Protein AF-X0Y9Y1-F1 (afdb_monomer)

Organism: NCBI:txid412755

Structure (mmCIF, N/CA/C/O backbone):
data_AF-X0Y9Y1-F1
#
_entry.id   AF-X0Y9Y1-F1
#
loop_
_atom_site.group_PDB
_atom_site.id
_atom_site.type_symbol
_atom_site.label_atom_id
_atom_site.label_alt_id
_atom_site.label_comp_id
_atom_site.label_asym_id
_atom_site.label_entity_id
_atom_site.label_seq_id
_atom_site.pdbx_PDB_ins_code
_atom_site.Cartn_x
_atom_site.Cartn_y
_atom_site.Cartn_z
_atom_site.occupancy
_atom_site.B_iso_or_equiv
_atom_site.auth_seq_id
_atom_site.auth_comp_id
_atom_site.auth_asym_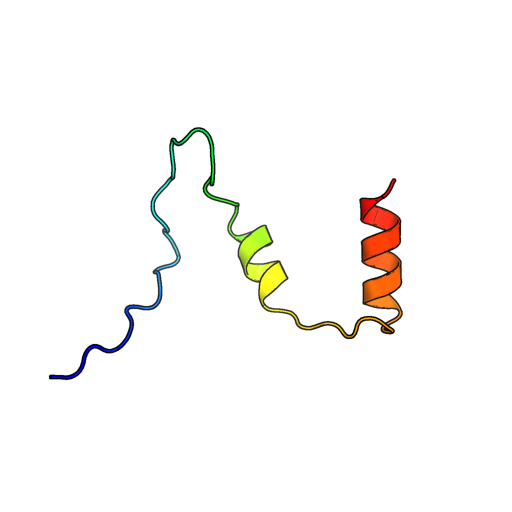id
_atom_site.auth_atom_id
_atom_site.pdbx_PDB_model_num
ATOM 1 N N . MET A 1 1 ? 18.716 -18.509 22.244 1.00 44.34 1 MET A N 1
ATOM 2 C CA . MET A 1 1 ? 17.272 -18.833 22.240 1.00 44.34 1 MET A CA 1
ATOM 3 C C . MET A 1 1 ? 16.666 -18.266 20.965 1.00 44.34 1 MET A C 1
ATOM 5 O O . MET A 1 1 ? 16.841 -17.086 20.703 1.00 44.34 1 MET A O 1
ATOM 9 N N . ASN A 1 2 ? 16.050 -19.125 20.149 1.00 49.84 2 ASN A N 1
ATOM 10 C CA . ASN A 1 2 ? 15.469 -18.796 18.844 1.00 49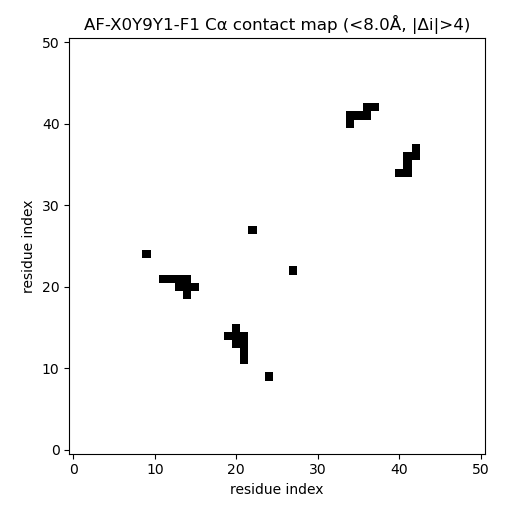.84 2 ASN A CA 1
ATOM 11 C C . ASN A 1 2 ? 14.238 -17.889 18.995 1.00 49.84 2 ASN A C 1
ATOM 13 O O . ASN A 1 2 ? 13.155 -18.375 19.315 1.00 49.84 2 ASN A O 1
ATOM 17 N N . THR A 1 3 ? 14.363 -16.602 18.691 1.00 58.72 3 THR A N 1
ATOM 18 C CA . THR A 1 3 ? 13.214 -15.719 18.461 1.00 58.72 3 THR A CA 1
ATOM 19 C C . THR A 1 3 ? 12.895 -15.711 16.969 1.00 58.72 3 THR A C 1
ATOM 21 O O . THR A 1 3 ? 13.207 -14.766 16.249 1.00 58.72 3 THR A O 1
ATOM 24 N N . LYS A 1 4 ? 12.284 -16.794 16.464 1.00 58.31 4 LYS A N 1
ATOM 25 C CA . LYS A 1 4 ? 11.702 -16.747 15.114 1.00 58.31 4 LYS A CA 1
ATOM 26 C C . LYS A 1 4 ? 10.691 -15.591 15.092 1.00 58.31 4 LYS A C 1
ATOM 28 O O . LYS A 1 4 ? 9.803 -15.584 15.951 1.00 58.31 4 LYS A O 1
ATOM 33 N N . PRO A 1 5 ? 10.810 -14.615 14.176 1.00 57.09 5 PRO A N 1
ATOM 34 C CA . PRO A 1 5 ? 9.864 -13.515 14.110 1.00 57.09 5 PRO A CA 1
ATOM 35 C C . PRO A 1 5 ? 8.476 -14.099 13.860 1.00 57.09 5 PRO A C 1
ATOM 37 O O . PRO A 1 5 ? 8.261 -14.879 12.930 1.00 57.09 5 PRO A O 1
ATOM 40 N N . LYS A 1 6 ? 7.538 -13.778 14.750 1.00 57.44 6 LYS A N 1
ATOM 41 C CA . LYS A 1 6 ? 6.150 -14.207 14.630 1.00 57.44 6 LYS A CA 1
ATOM 42 C C . LYS A 1 6 ? 5.547 -13.465 13.441 1.00 57.44 6 LYS A C 1
ATOM 44 O O . LYS A 1 6 ? 5.220 -12.288 13.561 1.00 57.44 6 LYS A O 1
ATOM 49 N N . ILE A 1 7 ? 5.438 -14.147 12.303 1.00 58.59 7 ILE A N 1
ATOM 50 C CA . ILE A 1 7 ? 4.761 -13.612 11.120 1.00 58.59 7 ILE A CA 1
ATOM 51 C C . ILE A 1 7 ? 3.312 -13.297 11.533 1.00 58.59 7 ILE A C 1
ATOM 53 O O . ILE A 1 7 ? 2.658 -14.174 12.115 1.00 58.59 7 ILE A O 1
ATOM 57 N N . PRO A 1 8 ? 2.813 -12.066 11.320 1.00 57.00 8 PRO A N 1
ATOM 58 C CA . PRO A 1 8 ? 1.453 -11.705 11.692 1.00 57.00 8 PRO A CA 1
ATOM 59 C C . PRO A 1 8 ? 0.439 -12.637 11.022 1.00 57.00 8 PRO A C 1
ATOM 61 O O . PRO A 1 8 ? 0.507 -12.914 9.827 1.00 57.00 8 PRO A O 1
ATOM 64 N N . ASN A 1 9 ? -0.492 -13.158 11.822 1.00 62.94 9 ASN A N 1
ATOM 65 C CA . ASN A 1 9 ? -1.631 -13.925 11.327 1.00 62.94 9 ASN A CA 1
ATOM 66 C C . ASN A 1 9 ? -2.570 -12.990 10.537 1.00 62.94 9 ASN A C 1
ATOM 68 O O . ASN A 1 9 ? -2.639 -11.806 10.841 1.00 62.94 9 ASN A O 1
ATOM 72 N N . TRP A 1 10 ? -3.367 -13.515 9.600 1.00 63.12 10 TRP A N 1
ATOM 73 C CA . TRP A 1 10 ? -4.272 -12.738 8.729 1.00 63.12 10 TRP A CA 1
ATOM 74 C C . TRP A 1 10 ? -5.274 -11.825 9.469 1.00 63.12 10 TRP A C 1
ATOM 76 O O . TRP A 1 10 ? -5.863 -10.932 8.860 1.00 63.12 10 TRP A O 1
ATOM 86 N N . LYS A 1 11 ? -5.473 -12.048 10.775 1.00 67.56 11 LYS A N 1
ATOM 87 C CA . LYS A 1 11 ? -6.166 -11.144 11.699 1.00 67.56 11 LYS A CA 1
ATOM 88 C C . LYS A 1 11 ? -5.156 -10.272 12.440 1.00 67.56 11 LYS A C 1
ATOM 90 O O . LYS A 1 11 ? -4.848 -10.523 13.608 1.00 67.56 11 LYS A O 1
ATOM 95 N N . ASP A 1 12 ? -4.659 -9.243 11.767 1.00 76.06 12 ASP A N 1
ATOM 96 C CA . ASP A 1 12 ? -3.967 -8.160 12.460 1.00 76.06 12 ASP A CA 1
ATOM 97 C C . ASP A 1 12 ? -4.897 -7.519 13.499 1.00 76.06 12 ASP A C 1
ATOM 99 O O . ASP A 1 12 ? -6.122 -7.503 13.338 1.00 76.06 12 ASP A O 1
ATOM 103 N N . LYS A 1 13 ? -4.320 -6.982 14.579 1.00 83.62 13 LYS A N 1
ATOM 104 C CA . LYS A 1 13 ? -5.098 -6.220 15.563 1.00 83.62 13 LYS A CA 1
ATOM 105 C C . LYS A 1 13 ? -5.727 -5.005 14.876 1.00 83.62 13 LYS A C 1
ATOM 107 O O . LYS A 1 13 ? -5.073 -4.328 14.081 1.00 83.62 13 LYS A O 1
ATOM 112 N N . ILE A 1 14 ? -6.990 -4.732 15.195 1.00 89.50 14 ILE A N 1
ATOM 113 C CA . ILE A 1 14 ? -7.670 -3.525 14.724 1.00 89.50 14 ILE A CA 1
ATOM 114 C C . ILE A 1 14 ? -7.133 -2.338 15.530 1.00 89.50 14 ILE A C 1
ATOM 116 O O . ILE A 1 14 ? -7.172 -2.349 16.760 1.00 89.50 14 ILE A O 1
ATOM 120 N N . LEU A 1 15 ? -6.588 -1.345 14.830 1.00 90.44 15 LEU A N 1
ATOM 121 C CA . LEU A 1 15 ? -6.030 -0.125 15.393 1.00 90.44 15 LEU A CA 1
ATOM 122 C C . LEU A 1 15 ? -7.113 0.954 15.407 1.00 90.44 15 LEU A C 1
ATOM 124 O O . LEU A 1 15 ? -7.446 1.522 14.370 1.00 90.44 15 LEU A O 1
ATOM 128 N N . PHE A 1 16 ? -7.637 1.238 16.598 1.00 92.44 16 PHE A N 1
ATOM 129 C CA . PHE A 1 16 ? -8.528 2.371 16.867 1.00 92.44 16 PHE A CA 1
ATOM 130 C C . PHE A 1 16 ? -7.713 3.582 17.343 1.00 92.44 16 PHE A C 1
ATOM 132 O O . PHE A 1 16 ? -7.891 4.073 18.455 1.00 92.44 16 PHE A O 1
ATOM 139 N N . THR A 1 17 ? -6.742 4.004 16.536 1.00 90.50 17 THR A N 1
ATOM 140 C CA . THR A 1 17 ? -5.858 5.142 16.833 1.00 90.50 17 THR A CA 1
ATOM 141 C C . THR A 1 17 ? -6.189 6.313 15.897 1.00 90.50 17 THR A C 1
ATOM 143 O O . THR A 1 17 ? -6.820 6.101 14.864 1.00 90.50 17 THR A O 1
ATOM 146 N N . PRO A 1 18 ? -5.736 7.545 16.186 1.00 96.19 18 PRO A N 1
ATOM 147 C CA . PRO A 1 18 ? -5.767 8.639 15.206 1.00 96.19 18 PRO A CA 1
ATOM 148 C C . PRO A 1 18 ? -4.890 8.390 13.962 1.00 96.19 18 PRO A C 1
ATOM 150 O O . PRO A 1 18 ? -5.000 9.105 12.972 1.00 96.19 18 PRO A O 1
ATOM 153 N N . GLY A 1 19 ? -4.005 7.393 14.019 1.00 92.50 19 GLY A N 1
ATOM 154 C CA . GLY A 1 19 ? -3.056 7.023 12.976 1.00 92.50 19 GLY A CA 1
ATOM 155 C C . GLY A 1 19 ? -1.791 6.417 13.600 1.00 92.50 19 GLY A C 1
ATOM 156 O O . GLY A 1 19 ? -1.317 6.941 14.611 1.00 92.50 19 GLY A O 1
ATOM 157 N N . PRO A 1 20 ? -1.226 5.324 13.044 1.00 92.44 20 PRO A N 1
ATOM 158 C CA . PRO A 1 20 ? -1.657 4.577 11.854 1.00 92.44 20 PRO A CA 1
ATOM 159 C C . PRO A 1 20 ? -2.887 3.676 12.090 1.00 92.44 20 PRO A C 1
ATOM 161 O O . PRO A 1 20 ? -3.082 3.150 13.184 1.00 92.44 20 PRO A O 1
ATOM 164 N N . LEU A 1 21 ? -3.684 3.466 11.036 1.00 93.44 21 LEU A N 1
ATOM 165 C CA . LEU A 1 21 ? -4.910 2.652 11.044 1.00 93.44 21 LEU A CA 1
ATOM 166 C C . LEU A 1 21 ? -4.676 1.237 10.490 1.00 93.44 21 LEU A C 1
ATOM 168 O O . LEU A 1 21 ? -3.736 0.993 9.732 1.00 93.44 21 LEU A O 1
ATOM 172 N N . THR A 1 22 ? -5.577 0.303 10.806 1.00 90.56 22 THR A N 1
ATOM 173 C CA . THR A 1 22 ? -5.587 -1.025 10.170 1.00 90.56 22 THR A CA 1
ATOM 174 C C . THR A 1 22 ? -6.165 -0.934 8.758 1.00 90.56 22 THR A C 1
ATOM 176 O O . THR A 1 22 ? -7.355 -0.687 8.587 1.00 90.56 22 THR A O 1
ATOM 179 N N . THR A 1 23 ? -5.337 -1.184 7.741 1.00 91.00 23 THR A N 1
ATOM 180 C CA . THR A 1 23 ? -5.767 -1.273 6.335 1.00 91.00 23 THR A CA 1
ATOM 181 C C . THR A 1 23 ? -6.429 -2.617 6.008 1.00 91.00 23 THR A C 1
ATOM 183 O O . THR A 1 23 ? -6.258 -3.612 6.727 1.00 91.00 23 THR A O 1
ATOM 186 N N . SER A 1 24 ? -7.186 -2.661 4.905 1.00 90.50 24 SER A N 1
ATOM 187 C CA . SER A 1 24 ? -7.852 -3.879 4.433 1.00 90.50 24 SER A CA 1
ATOM 188 C C . SER A 1 24 ? -6.852 -4.968 4.015 1.00 90.50 24 SER A C 1
ATOM 190 O O . SER A 1 24 ? -5.682 -4.710 3.719 1.00 90.50 24 SER A O 1
ATOM 192 N N . ARG A 1 25 ? -7.329 -6.218 3.946 1.00 89.12 25 ARG A N 1
ATOM 193 C CA . ARG A 1 25 ? -6.520 -7.351 3.469 1.00 89.12 25 ARG A CA 1
ATOM 194 C C . ARG A 1 25 ? -6.041 -7.149 2.027 1.00 89.12 25 ARG A C 1
ATOM 196 O O . ARG A 1 25 ? -4.892 -7.462 1.737 1.00 89.12 25 ARG A O 1
ATOM 203 N N . THR A 1 26 ? -6.897 -6.621 1.153 1.00 92.69 26 THR A N 1
ATOM 204 C CA . THR A 1 26 ? -6.571 -6.416 -0.266 1.00 92.69 26 THR A CA 1
ATOM 205 C C . THR A 1 26 ? -5.451 -5.398 -0.447 1.00 92.69 26 THR A C 1
ATOM 207 O O . THR A 1 26 ? -4.539 -5.650 -1.227 1.00 92.69 26 THR A O 1
ATOM 210 N N . VAL A 1 27 ? -5.443 -4.316 0.343 1.00 93.56 27 VAL A N 1
ATOM 211 C CA . VAL A 1 27 ? -4.346 -3.335 0.344 1.00 93.56 27 VAL A CA 1
ATOM 212 C C . VAL A 1 27 ? -3.027 -4.002 0.733 1.00 93.56 27 VAL A C 1
ATOM 214 O O . VAL A 1 27 ? -2.040 -3.860 0.025 1.00 93.56 27 VAL A O 1
ATOM 217 N N . LY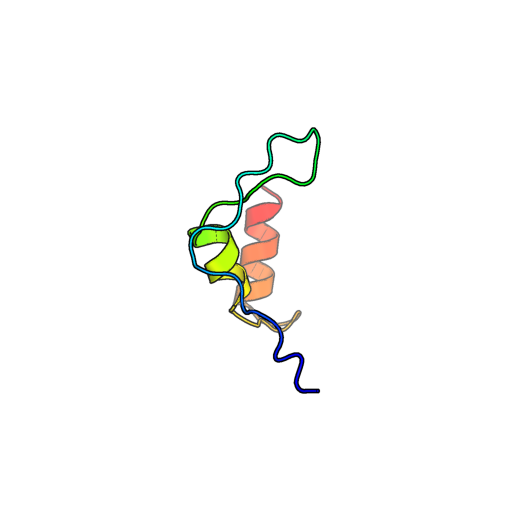S A 1 28 ? -3.004 -4.799 1.809 1.00 91.06 28 LYS A N 1
ATOM 218 C CA . LYS A 1 28 ? -1.783 -5.506 2.242 1.00 91.06 28 LYS A CA 1
ATOM 219 C C . LYS A 1 28 ? -1.281 -6.509 1.206 1.00 91.06 28 LYS A C 1
ATOM 221 O O . LYS A 1 28 ? -0.079 -6.632 1.020 1.00 91.06 28 LYS A O 1
ATOM 226 N N . GLN A 1 29 ? -2.190 -7.222 0.541 1.00 91.69 29 GLN A N 1
ATOM 227 C CA . GLN A 1 29 ? -1.831 -8.175 -0.511 1.00 91.69 29 GLN A CA 1
ATOM 228 C C . GLN A 1 29 ? -1.270 -7.476 -1.753 1.00 91.69 29 GLN A C 1
ATOM 230 O O . GLN A 1 29 ? -0.323 -7.988 -2.339 1.00 91.69 29 GLN A O 1
ATOM 235 N N . ALA A 1 30 ? -1.801 -6.306 -2.123 1.00 93.81 30 ALA A N 1
ATOM 236 C CA . ALA A 1 30 ? -1.281 -5.523 -3.243 1.00 93.81 30 ALA A CA 1
ATOM 237 C C . ALA A 1 30 ? 0.179 -5.082 -3.020 1.00 93.81 30 ALA A C 1
ATOM 239 O O . ALA A 1 30 ? 0.948 -5.024 -3.973 1.00 93.81 30 ALA A O 1
ATOM 240 N N . LEU A 1 31 ? 0.583 -4.854 -1.762 1.00 93.00 31 LEU A N 1
ATOM 241 C CA . LEU A 1 31 ? 1.958 -4.492 -1.391 1.00 93.00 31 LEU A CA 1
ATOM 242 C C . LEU A 1 31 ? 2.976 -5.640 -1.529 1.00 93.00 31 LEU A C 1
ATOM 244 O O . LEU A 1 31 ? 4.167 -5.400 -1.377 1.00 93.00 31 LEU A O 1
ATOM 248 N N . LEU A 1 32 ? 2.538 -6.877 -1.794 1.00 94.88 32 LEU A N 1
ATOM 249 C CA . LEU A 1 32 ? 3.433 -8.026 -2.008 1.00 94.88 32 LEU A CA 1
ATOM 250 C C . LEU A 1 32 ? 3.961 -8.118 -3.446 1.00 94.88 32 LEU A C 1
ATOM 252 O O . LEU A 1 32 ? 4.646 -9.083 -3.782 1.00 94.88 32 LEU A O 1
ATOM 256 N N . ARG A 1 33 ? 3.595 -7.167 -4.309 1.00 94.19 33 ARG A N 1
ATOM 257 C CA . ARG A 1 33 ? 4.011 -7.131 -5.705 1.00 9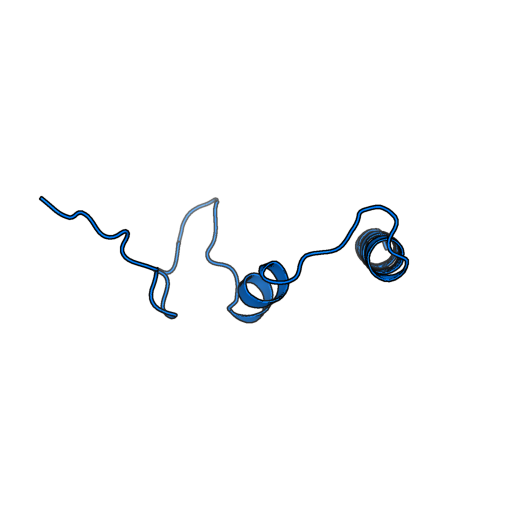4.19 33 ARG A CA 1
ATOM 258 C C . ARG A 1 33 ? 5.046 -6.034 -5.912 1.00 94.19 33 ARG A C 1
ATOM 260 O O . ARG A 1 33 ? 4.740 -4.856 -5.745 1.00 94.19 33 ARG A O 1
ATOM 267 N N . ASP A 1 34 ? 6.237 -6.434 -6.338 1.00 96.19 34 ASP A N 1
ATOM 268 C CA . ASP A 1 34 ? 7.290 -5.504 -6.732 1.00 96.19 34 ASP A CA 1
ATOM 269 C C . ASP A 1 34 ? 7.056 -4.986 -8.155 1.00 96.19 34 ASP A C 1
ATOM 271 O O . ASP A 1 34 ? 6.686 -5.743 -9.057 1.00 96.19 34 ASP A O 1
ATOM 275 N N . LEU A 1 35 ? 7.305 -3.693 -8.362 1.00 96.25 35 LEU A N 1
ATOM 276 C CA . LEU A 1 35 ? 7.301 -3.046 -9.672 1.00 96.25 35 LEU A CA 1
ATOM 277 C C . LEU A 1 35 ? 8.518 -2.124 -9.788 1.00 96.25 35 LEU A C 1
ATOM 279 O O . LEU A 1 35 ? 8.880 -1.421 -8.842 1.00 96.25 35 LEU A O 1
ATOM 283 N N . GLY A 1 36 ? 9.149 -2.113 -10.961 1.00 97.62 36 GLY A N 1
ATOM 284 C CA . GLY A 1 36 ? 10.226 -1.174 -11.259 1.00 97.62 36 GLY A CA 1
ATOM 285 C C . GLY A 1 36 ? 9.683 0.233 -11.515 1.00 97.62 36 GLY A C 1
ATOM 286 O O . GLY A 1 36 ? 8.645 0.398 -12.142 1.00 97.62 36 GLY A O 1
ATOM 287 N N . SER A 1 37 ? 10.415 1.275 -11.116 1.00 96.62 37 SER A N 1
ATOM 288 C CA . SER A 1 37 ? 9.970 2.673 -11.281 1.00 96.62 37 SER A CA 1
ATOM 289 C C . SER A 1 37 ? 9.816 3.137 -12.736 1.00 96.62 37 SER A C 1
ATOM 291 O O . SER A 1 37 ? 9.162 4.145 -12.993 1.00 96.62 37 SER A O 1
ATOM 293 N N . ARG A 1 38 ? 10.433 2.423 -13.687 1.00 96.69 38 ARG A N 1
ATOM 294 C CA . ARG A 1 38 ? 10.310 2.654 -15.137 1.00 96.69 38 ARG A CA 1
ATOM 295 C C . ARG A 1 38 ? 9.379 1.654 -15.830 1.00 96.69 38 ARG A C 1
ATOM 297 O O . ARG A 1 38 ? 9.304 1.662 -17.054 1.00 96.69 38 ARG A O 1
ATOM 304 N N . ASP A 1 39 ? 8.726 0.777 -15.073 1.00 97.81 39 ASP A N 1
ATOM 305 C CA . ASP A 1 39 ? 7.750 -0.163 -15.614 1.00 97.81 39 ASP A CA 1
ATOM 306 C C . AS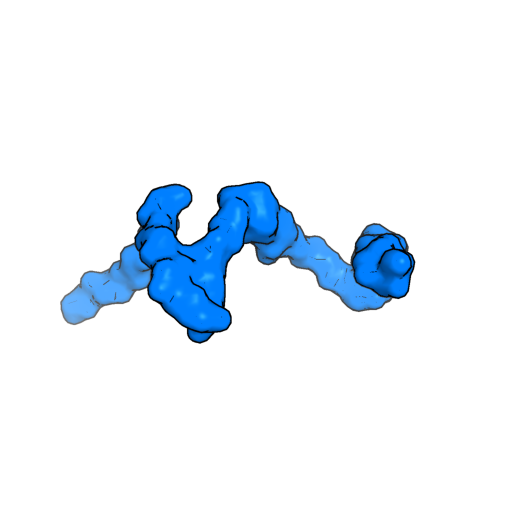P A 1 39 ? 6.504 0.597 -16.094 1.00 97.81 39 ASP A C 1
ATOM 308 O O . ASP A 1 39 ? 6.040 1.529 -15.430 1.00 97.81 39 ASP A O 1
ATOM 312 N N . TYR A 1 40 ? 5.962 0.201 -17.246 1.00 98.12 40 TYR A N 1
ATOM 313 C CA . TYR A 1 40 ? 4.744 0.794 -17.798 1.00 98.12 40 TYR A CA 1
ATOM 314 C C . TYR A 1 40 ? 3.565 0.697 -16.827 1.00 98.12 40 TYR A C 1
ATOM 316 O O . TYR A 1 40 ? 2.804 1.653 -16.686 1.00 98.12 40 TYR A O 1
ATOM 324 N N . GLU A 1 41 ? 3.436 -0.425 -16.123 1.00 97.44 41 GLU A N 1
ATOM 325 C CA . GLU A 1 41 ? 2.376 -0.637 -15.146 1.00 97.44 41 GLU A CA 1
ATOM 326 C C . GLU A 1 41 ? 2.546 0.280 -13.931 1.00 97.44 41 GLU A C 1
ATOM 328 O O . GLU A 1 41 ? 1.578 0.898 -13.493 1.00 97.44 41 GLU A O 1
ATOM 333 N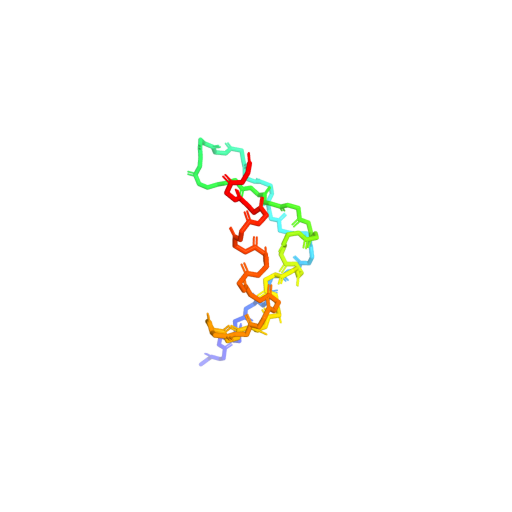 N . PHE A 1 42 ? 3.776 0.452 -13.431 1.00 97.75 42 PHE A N 1
ATOM 334 C CA . PHE A 1 42 ? 4.053 1.392 -12.341 1.00 97.75 42 PHE A CA 1
ATOM 335 C C . PHE A 1 42 ? 3.670 2.824 -12.729 1.00 97.75 42 PHE A C 1
ATOM 337 O O . PHE A 1 42 ? 2.981 3.513 -11.976 1.00 97.75 42 PHE A O 1
ATOM 344 N N . ILE A 1 43 ? 4.094 3.266 -13.918 1.00 98.19 43 ILE A N 1
ATOM 345 C CA . ILE A 1 43 ? 3.802 4.610 -14.430 1.00 98.19 43 ILE A CA 1
ATOM 346 C C . ILE A 1 43 ? 2.287 4.816 -14.564 1.00 98.19 43 ILE A C 1
ATOM 348 O O . ILE A 1 43 ? 1.784 5.858 -14.145 1.00 98.19 43 ILE A O 1
ATOM 352 N N . SER A 1 44 ? 1.561 3.822 -15.089 1.00 98.25 44 SER A N 1
ATOM 353 C CA . SER A 1 44 ? 0.100 3.871 -15.215 1.00 98.25 44 SER A CA 1
ATOM 354 C C . SER A 1 44 ? -0.588 3.986 -13.854 1.00 98.25 44 SER A C 1
ATOM 356 O O . SER A 1 44 ? -1.423 4.865 -13.669 1.00 98.25 44 SER A O 1
ATOM 358 N N . ILE A 1 45 ? -0.200 3.159 -12.876 1.00 97.19 45 ILE A N 1
ATOM 359 C CA . ILE A 1 45 ? -0.779 3.186 -11.523 1.00 97.19 45 ILE A CA 1
ATOM 360 C C . ILE A 1 45 ? -0.559 4.552 -10.862 1.00 97.19 45 ILE A C 1
ATOM 362 O O . ILE A 1 45 ? -1.472 5.107 -10.255 1.00 97.19 45 ILE A O 1
ATOM 366 N N . VAL A 1 46 ? 0.645 5.123 -10.980 1.00 97.44 46 VAL A N 1
ATOM 367 C CA . VAL A 1 46 ? 0.941 6.451 -10.420 1.00 97.44 46 VAL A CA 1
ATOM 368 C C . VAL A 1 46 ? 0.123 7.547 -11.107 1.00 97.44 46 VAL A C 1
ATOM 370 O O . VAL A 1 46 ? -0.291 8.494 -10.437 1.00 97.44 46 VAL A O 1
ATOM 373 N N . ALA A 1 47 ? -0.109 7.444 -12.417 1.00 97.94 47 ALA A N 1
ATOM 374 C CA . ALA A 1 47 ? -0.957 8.385 -13.142 1.00 97.94 47 ALA A CA 1
ATOM 375 C C . ALA A 1 47 ? -2.418 8.313 -12.668 1.00 97.94 47 ALA A C 1
ATOM 377 O O . ALA A 1 47 ? -3.000 9.367 -12.408 1.00 97.94 47 ALA A O 1
ATOM 378 N N . ASP A 1 48 ? -2.957 7.104 -12.481 1.00 98.00 48 ASP A N 1
ATOM 379 C CA . ASP A 1 48 ? -4.322 6.868 -11.992 1.00 98.00 48 ASP A CA 1
ATOM 380 C C . ASP A 1 48 ? -4.532 7.408 -10.570 1.00 98.00 48 ASP A C 1
ATOM 382 O O . ASP A 1 48 ? -5.540 8.048 -10.299 1.00 98.00 48 ASP A O 1
ATOM 386 N N . VAL A 1 49 ? -3.567 7.216 -9.661 1.00 97.31 49 VAL A N 1
ATOM 387 C CA . VAL A 1 49 ? -3.656 7.694 -8.262 1.00 97.31 49 VAL A CA 1
ATOM 388 C C . VAL A 1 49 ? -3.687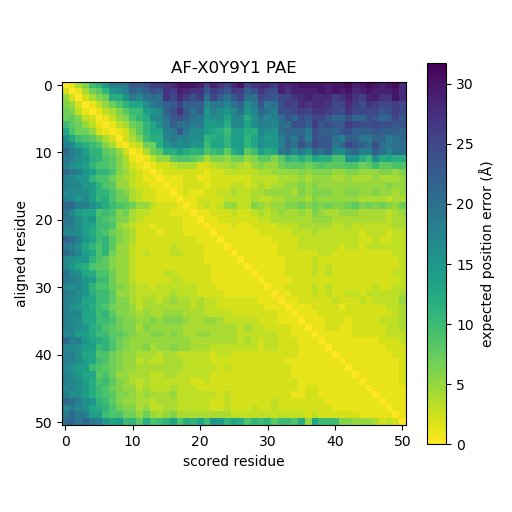 9.225 -8.154 1.00 97.31 49 VAL A C 1
ATOM 390 O O . VAL A 1 49 ? -4.141 9.762 -7.145 1.00 97.31 49 VAL A O 1
ATOM 393 N N . ARG A 1 50 ? -3.159 9.943 -9.151 1.00 96.88 50 ARG A N 1
ATOM 394 C CA . ARG A 1 50 ? -3.087 11.413 -9.150 1.00 96.88 50 ARG A CA 1
ATOM 395 C C . ARG A 1 50 ? -4.349 12.097 -9.681 1.00 96.88 50 ARG A C 1
ATOM 397 O O . ARG A 1 50 ? -4.409 13.323 -9.572 1.00 96.88 50 ARG A O 1
ATOM 404 N N . GLN A 1 51 ? -5.263 11.351 -10.300 1.00 89.88 51 GLN A N 1
ATOM 405 C CA . GLN A 1 51 ? -6.565 11.858 -10.750 1.00 89.88 51 GLN A CA 1
ATOM 406 C C . GLN A 1 51 ? -7.526 11.985 -9.567 1.00 89.88 51 GLN A C 1
ATOM 408 O O . GLN A 1 51 ? -8.314 12.955 -9.574 1.00 89.88 51 GLN A O 1
#

InterPro domains:
  IPR015421 Pyridoxal phosphate-dependent t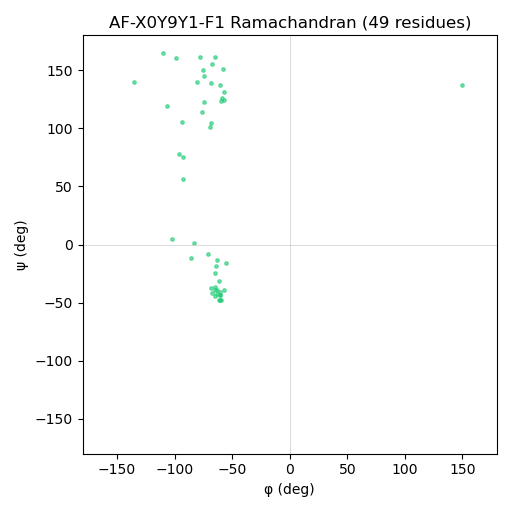ransferase, major domain [G3DSA:3.40.640.10] (24-51)

Radius of gyration: 15.92 Å; Cα contacts (8 Å, |Δi|>4): 16; chains: 1; bounding box: 26×31×40 Å

Sequence (51 aa):
MNTKPKIPNWKDKILFTPGPLTTSRTVKQALLRDLGSRDYEFISIVADVRQ

Solvent-accessible surface area (backbone atoms only — not comparable to full-atom values): 3608 Å² total; per-residue (Å²): 132,90,78,74,80,79,73,81,57,99,76,64,78,82,45,92,53,102,65,77,64,63,75,57,70,67,61,59,57,59,71,75,62,90,74,54,89,84,34,70,67,46,50,50,52,57,56,62,74,72,108

pLDDT: mean 85.96, std 15.56, range [44.34, 98.25]

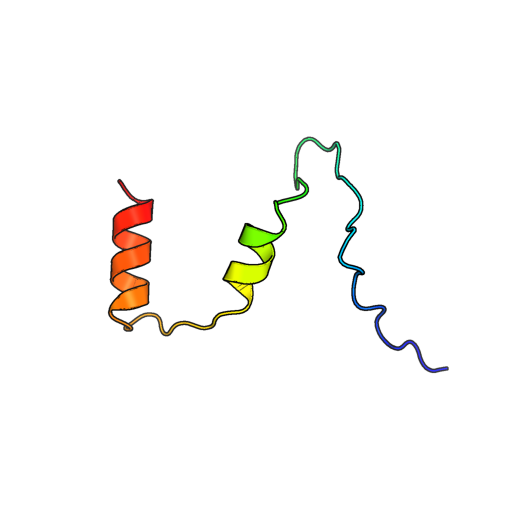Secondary structure (DSSP, 8-state):
------PPPSSPPP--SSSS----HHHHHHTT----TT-HHHHHHHHHHT-

Mean predicted aligned error: 7.57 Å

Foldseek 3Di:
DDPPPDDDDLDDPADPDPDDGDDDPVVVVVVVDDDDCPDPVNVVVVVVVVD